Protein AF-A0A7M7TCQ8-F1 (afdb_monomer_lite)

Sequence (120 aa):
MGLLRFAIKSSIAGGAIYYTVQEGLWGTPEESAKLYNKLYNNISPLVRQNVPKEVVEEIHRIPNPSDFKRCVVYHWNNGVTTSIKFLSELPEHVSNGIDKIQKEIEKSNLSSGEATKSKE

InterPro domains:
  IPR026769 MICOS complex subunit Mic13 [PF15884] (20-96)
  IPR026769 MICOS complex subunit Mic13 [PTHR31816] (3-112)

Secondary structure (DSSP, 8-state):
-HHHHHHHHHHHHHHHHHHHHHTTTTS-HHHHHHHHHHHHHHHHHHHHHHS-HHHHHHHHS---HHHHHHHHHHHHHHHHHHHHHHHHHHHHHHHHHHHHHHHHHHHHHHHHHHHHHTT-

Organism: Nasonia vitripennis (NCBI:txid7425)

Radius of gyration: 26.28 Å; chains: 1; bounding box: 51×38×73 Å

Structure (mmCIF, N/CA/C/O backbone):
data_AF-A0A7M7TCQ8-F1
#
_entry.id   AF-A0A7M7TCQ8-F1
#
loop_
_atom_site.group_PDB
_atom_site.id
_atom_site.type_symbol
_atom_site.label_atom_id
_atom_site.label_alt_id
_atom_site.label_comp_id
_atom_site.label_asym_id
_atom_site.label_entity_id
_atom_site.label_seq_id
_atom_site.pdbx_PDB_ins_code
_atom_site.Cartn_x
_atom_site.Cartn_y
_atom_site.Cartn_z
_atom_site.occupancy
_atom_site.B_iso_or_equiv
_atom_site.auth_seq_id
_atom_site.auth_comp_id
_atom_site.auth_asym_id
_atom_site.auth_atom_id
_atom_site.pdbx_PDB_model_num
ATOM 1 N N . MET A 1 1 ? -4.145 -3.994 26.294 1.00 61.34 1 MET A N 1
ATOM 2 C CA . MET A 1 1 ? -4.166 -4.761 25.022 1.00 61.34 1 MET A CA 1
ATOM 3 C C . MET A 1 1 ? -3.913 -3.920 23.760 1.00 61.34 1 MET A C 1
ATOM 5 O O . MET A 1 1 ? -3.287 -4.441 22.847 1.00 61.34 1 MET A O 1
ATOM 9 N N . GLY A 1 2 ? -4.345 -2.650 23.672 1.00 77.19 2 GLY A N 1
ATOM 10 C CA . GLY A 1 2 ? -4.133 -1.810 22.473 1.00 77.19 2 GLY A CA 1
ATOM 11 C C . GLY A 1 2 ? -2.667 -1.459 22.170 1.00 77.19 2 GLY A C 1
ATOM 12 O O . GLY A 1 2 ? -2.221 -1.644 21.041 1.00 77.19 2 GLY A O 1
ATOM 13 N N . LEU A 1 3 ? -1.894 -1.051 23.186 1.00 84.88 3 LEU A N 1
ATOM 14 C CA . LEU A 1 3 ? -0.475 -0.688 23.028 1.00 84.88 3 LEU A CA 1
ATOM 15 C C . LEU A 1 3 ? 0.399 -1.853 22.532 1.00 84.88 3 LEU A C 1
ATOM 17 O O . LEU A 1 3 ? 1.251 -1.663 21.673 1.00 84.88 3 LEU A O 1
ATOM 21 N N . LEU A 1 4 ? 0.152 -3.068 23.031 1.00 87.88 4 LEU A N 1
ATOM 22 C CA . LEU A 1 4 ? 0.892 -4.264 22.617 1.00 87.88 4 LEU A CA 1
ATOM 23 C C . LEU A 1 4 ? 0.634 -4.603 21.142 1.00 87.88 4 LEU A C 1
ATOM 25 O O . LEU A 1 4 ? 1.562 -4.891 20.395 1.00 87.88 4 LEU A O 1
ATOM 29 N N . ARG A 1 5 ? -0.626 -4.511 20.696 1.00 85.38 5 ARG A N 1
ATOM 30 C CA . ARG A 1 5 ? -0.985 -4.713 19.283 1.00 85.38 5 ARG A CA 1
ATOM 31 C C . ARG A 1 5 ? -0.363 -3.648 18.383 1.00 85.38 5 ARG A C 1
ATOM 33 O O . ARG A 1 5 ? 0.066 -3.975 17.280 1.00 85.38 5 ARG A O 1
ATOM 40 N N . PHE A 1 6 ? -0.312 -2.403 18.852 1.00 89.25 6 PHE A N 1
ATOM 41 C CA . PHE A 1 6 ? 0.351 -1.315 18.142 1.00 89.25 6 PHE A CA 1
ATOM 42 C C . PHE A 1 6 ? 1.856 -1.571 18.010 1.00 89.25 6 PHE A C 1
ATOM 44 O O . PHE A 1 6 ? 2.360 -1.517 16.896 1.00 89.25 6 PHE A O 1
ATOM 51 N N . ALA A 1 7 ? 2.540 -1.943 19.095 1.00 90.50 7 ALA A N 1
ATOM 52 C CA . ALA A 1 7 ? 3.974 -2.239 19.089 1.00 90.50 7 ALA A CA 1
ATOM 53 C C . ALA A 1 7 ? 4.339 -3.411 18.163 1.00 90.50 7 ALA A C 1
ATOM 55 O O . ALA A 1 7 ? 5.307 -3.339 17.412 1.00 90.50 7 ALA A O 1
ATOM 56 N N . ILE A 1 8 ? 3.535 -4.479 18.164 1.00 91.19 8 ILE A N 1
ATOM 57 C CA . ILE A 1 8 ? 3.744 -5.621 17.264 1.00 91.19 8 ILE A CA 1
ATOM 58 C C . ILE A 1 8 ? 3.571 -5.184 15.803 1.00 91.19 8 ILE A C 1
ATOM 60 O O . ILE A 1 8 ? 4.422 -5.467 14.962 1.00 91.19 8 ILE A O 1
ATOM 64 N N . LYS A 1 9 ? 2.491 -4.457 15.488 1.00 91.69 9 LYS A N 1
ATOM 65 C CA . LYS A 1 9 ? 2.227 -3.980 14.121 1.00 91.69 9 LYS A CA 1
ATOM 66 C C . LYS A 1 9 ? 3.284 -2.986 13.639 1.00 91.69 9 LYS A C 1
ATOM 68 O O . LYS A 1 9 ? 3.709 -3.083 12.492 1.00 91.69 9 LYS A O 1
ATOM 73 N N . SER A 1 10 ? 3.713 -2.059 14.494 1.00 90.75 10 SER A N 1
ATOM 74 C CA . SER A 1 10 ? 4.728 -1.062 14.147 1.00 90.75 10 SER A CA 1
ATOM 75 C C . SER A 1 10 ? 6.104 -1.692 13.966 1.00 90.75 10 SER A C 1
ATOM 77 O O . SER A 1 10 ? 6.819 -1.298 13.053 1.00 90.75 10 SER A O 1
ATOM 79 N N . SER A 1 11 ? 6.453 -2.711 14.755 1.00 91.88 11 SER A N 1
ATO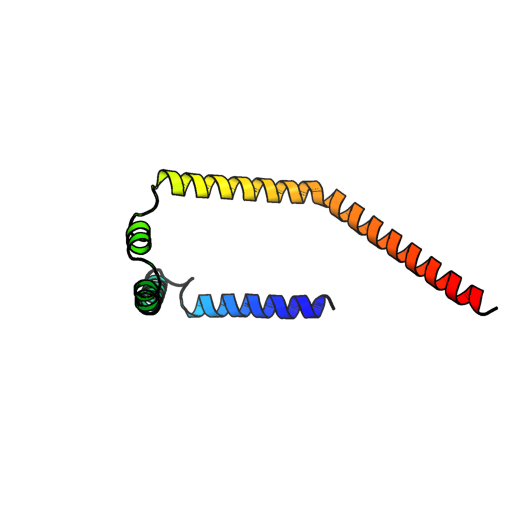M 80 C CA . SER A 1 11 ? 7.704 -3.455 14.589 1.00 91.88 11 SER A CA 1
ATOM 81 C C . SER A 1 11 ? 7.741 -4.221 13.265 1.00 91.88 11 SER A C 1
ATOM 83 O O . SER A 1 11 ? 8.738 -4.141 12.553 1.00 91.88 11 SER A O 1
ATOM 85 N N . ILE A 1 12 ? 6.643 -4.880 12.878 1.00 93.38 12 ILE A N 1
ATOM 86 C CA . ILE A 1 12 ? 6.543 -5.563 11.577 1.00 93.38 12 ILE A CA 1
ATOM 87 C C . ILE A 1 12 ? 6.658 -4.554 10.429 1.00 93.38 12 ILE A C 1
ATOM 89 O O . ILE A 1 12 ? 7.437 -4.761 9.502 1.00 93.38 12 ILE A O 1
ATOM 93 N N . ALA A 1 13 ? 5.912 -3.448 10.499 1.00 90.94 13 ALA A N 1
ATOM 94 C CA . ALA A 1 13 ? 5.954 -2.409 9.473 1.00 90.94 13 ALA A CA 1
ATOM 95 C C . ALA A 1 13 ? 7.347 -1.768 9.370 1.00 90.94 13 ALA A C 1
ATOM 97 O O . ALA A 1 13 ? 7.885 -1.636 8.275 1.00 90.94 13 ALA A O 1
ATOM 98 N N . GLY A 1 14 ? 7.961 -1.430 10.505 1.00 91.06 14 GLY A N 1
ATOM 99 C CA . GLY A 1 14 ? 9.310 -0.875 10.564 1.00 91.06 14 GLY A CA 1
ATOM 100 C C . GLY A 1 14 ? 10.365 -1.847 10.040 1.00 91.06 14 GLY A C 1
ATOM 101 O O . GLY A 1 14 ? 11.235 -1.438 9.280 1.00 91.06 14 GLY A O 1
ATOM 102 N N . GLY A 1 15 ? 10.252 -3.136 10.373 1.00 89.88 15 GLY A N 1
ATOM 103 C CA . GLY A 1 15 ? 11.135 -4.184 9.860 1.00 89.88 15 GLY A CA 1
ATOM 104 C C . GLY A 1 15 ? 11.023 -4.354 8.346 1.00 89.88 15 GLY A C 1
ATOM 105 O O . GLY A 1 15 ? 12.043 -4.422 7.663 1.00 89.88 15 GLY A O 1
ATOM 106 N N . ALA A 1 16 ? 9.801 -4.341 7.807 1.00 89.19 16 ALA A N 1
ATOM 107 C CA . ALA A 1 16 ? 9.576 -4.383 6.365 1.00 89.19 16 ALA A CA 1
ATOM 108 C C . ALA A 1 16 ? 10.200 -3.167 5.666 1.00 89.19 16 ALA A C 1
ATOM 110 O O . ALA A 1 16 ? 10.941 -3.330 4.700 1.00 89.19 16 ALA A O 1
ATOM 111 N N . ILE A 1 17 ? 9.968 -1.959 6.188 1.00 89.81 17 ILE A N 1
ATOM 112 C CA . ILE A 1 17 ? 10.546 -0.730 5.631 1.00 89.81 17 ILE A CA 1
ATOM 113 C C . ILE A 1 17 ? 12.076 -0.796 5.675 1.00 89.81 17 ILE A C 1
ATOM 115 O O . ILE A 1 17 ? 12.709 -0.607 4.639 1.00 89.81 17 ILE A O 1
ATOM 119 N N . TYR A 1 18 ? 12.664 -1.133 6.825 1.00 89.75 18 TYR A N 1
ATOM 120 C CA . TYR A 1 18 ? 14.114 -1.248 6.993 1.00 89.75 18 TYR A CA 1
ATOM 121 C C . TYR A 1 18 ? 14.731 -2.220 5.981 1.00 89.75 18 TYR A C 1
ATOM 123 O O . TYR A 1 18 ? 15.698 -1.875 5.303 1.00 89.75 18 TYR A O 1
ATOM 131 N N . TYR A 1 19 ? 14.118 -3.394 5.815 1.00 88.62 19 TYR A N 1
ATOM 132 C CA . TYR A 1 19 ? 14.554 -4.381 4.834 1.00 88.62 19 TYR A CA 1
ATOM 133 C C . TYR A 1 19 ? 14.462 -3.846 3.397 1.00 88.62 19 TYR A C 1
ATOM 135 O O . TYR A 1 19 ? 15.419 -3.956 2.636 1.00 88.62 19 TYR A O 1
ATOM 143 N N . THR A 1 20 ? 13.352 -3.194 3.027 1.00 86.25 20 THR A N 1
ATOM 144 C CA . THR A 1 20 ? 13.202 -2.628 1.674 1.00 86.25 20 THR A CA 1
ATOM 145 C C . THR A 1 20 ? 14.179 -1.489 1.378 1.00 86.25 20 THR A C 1
ATOM 147 O O . THR A 1 20 ? 14.618 -1.342 0.239 1.00 86.25 20 THR A O 1
ATOM 150 N N . VAL A 1 21 ? 14.553 -0.697 2.386 1.00 86.50 21 VAL A N 1
ATOM 151 C CA . VAL A 1 21 ? 15.586 0.339 2.251 1.00 86.50 21 VAL A CA 1
ATOM 152 C C . VAL A 1 21 ? 16.954 -0.307 2.039 1.00 86.50 21 VAL A C 1
ATOM 154 O O . VAL A 1 21 ? 17.675 0.097 1.133 1.00 86.50 21 VAL A O 1
ATOM 157 N N . GLN A 1 22 ? 17.289 -1.340 2.816 1.00 86.50 22 GLN A N 1
ATOM 158 C CA . GLN A 1 22 ? 18.569 -2.044 2.707 1.00 86.50 22 GLN A CA 1
ATOM 159 C C . GLN A 1 22 ? 18.743 -2.772 1.365 1.00 86.50 22 GLN A C 1
ATOM 161 O O . GLN A 1 22 ? 19.834 -2.769 0.801 1.00 86.50 22 GLN A O 1
ATOM 166 N N . GLU A 1 23 ? 17.678 -3.375 0.838 1.00 82.12 23 GLU A N 1
ATOM 167 C CA . GLU A 1 23 ? 17.683 -4.029 -0.478 1.00 82.12 23 GLU A CA 1
ATOM 168 C C . GLU A 1 23 ? 17.738 -3.031 -1.650 1.00 82.12 23 GLU A C 1
ATOM 170 O O . GLU A 1 23 ? 17.851 -3.438 -2.805 1.00 82.12 23 GLU A O 1
ATOM 175 N N . GLY A 1 24 ? 17.685 -1.723 -1.376 1.00 81.69 24 GLY A N 1
ATOM 176 C CA . GLY A 1 24 ? 17.810 -0.683 -2.394 1.00 81.69 24 GLY A CA 1
ATOM 177 C C . GLY A 1 24 ? 16.526 -0.424 -3.182 1.00 81.69 24 GLY A C 1
ATOM 178 O O . GLY A 1 24 ? 16.591 0.175 -4.254 1.00 81.69 24 GLY A O 1
ATOM 179 N N . LEU A 1 25 ? 15.352 -0.825 -2.665 1.00 84.06 25 LEU A N 1
ATOM 180 C CA . LEU A 1 25 ? 14.050 -0.530 -3.291 1.00 84.06 25 LEU A CA 1
ATOM 181 C C . LEU A 1 25 ? 13.776 0.980 -3.368 1.00 84.06 25 LEU A C 1
ATOM 183 O O . LEU A 1 25 ? 13.135 1.452 -4.300 1.00 84.06 25 LEU A O 1
ATOM 187 N N . TRP A 1 26 ? 14.258 1.720 -2.370 1.00 87.19 26 TRP A N 1
ATOM 188 C CA . TRP A 1 26 ? 14.145 3.179 -2.268 1.00 87.19 26 TRP A CA 1
ATOM 189 C C . TRP A 1 26 ? 15.472 3.893 -2.571 1.00 87.19 26 TRP A C 1
ATOM 191 O O . TRP A 1 26 ? 15.604 5.083 -2.293 1.00 87.19 26 TRP A O 1
ATOM 201 N N . GLY A 1 27 ? 16.466 3.142 -3.053 1.00 80.69 27 GLY A N 1
ATOM 202 C CA . GLY A 1 27 ? 17.813 3.624 -3.343 1.00 80.69 27 GLY A CA 1
ATOM 203 C C . GLY A 1 27 ? 17.918 4.258 -4.726 1.00 80.69 27 GLY A C 1
ATOM 204 O O . GLY A 1 27 ? 16.952 4.805 -5.264 1.00 80.69 27 GLY A O 1
ATOM 205 N N . THR A 1 28 ? 19.102 4.185 -5.327 1.00 86.19 28 THR A N 1
ATOM 206 C CA . THR A 1 28 ? 19.284 4.675 -6.699 1.00 86.19 28 THR A CA 1
ATOM 207 C C . THR A 1 28 ? 18.593 3.757 -7.719 1.00 86.19 28 THR A C 1
ATOM 209 O O . THR A 1 28 ? 18.369 2.570 -7.447 1.00 86.19 28 THR A O 1
ATOM 212 N N . PRO A 1 29 ? 18.263 4.259 -8.926 1.00 81.94 29 PRO A N 1
ATOM 213 C CA . PRO A 1 29 ? 17.706 3.429 -9.993 1.00 81.94 29 PRO A CA 1
ATOM 214 C C . PRO A 1 29 ? 18.557 2.186 -10.295 1.00 81.94 29 PRO A C 1
ATOM 216 O O . PRO A 1 29 ? 18.008 1.121 -10.575 1.00 81.94 29 PRO A O 1
ATOM 219 N N . GLU A 1 30 ? 19.884 2.289 -10.189 1.00 84.06 30 GLU A N 1
ATOM 220 C CA . GLU A 1 30 ? 20.819 1.178 -10.385 1.00 84.06 30 GLU A CA 1
ATOM 221 C C . GLU A 1 30 ? 20.690 0.105 -9.293 1.00 84.06 30 GLU A C 1
ATOM 223 O O . GLU A 1 30 ? 20.700 -1.093 -9.592 1.00 84.06 30 GLU A O 1
ATOM 228 N N . GLU A 1 31 ? 20.544 0.512 -8.030 1.00 83.00 31 GLU A N 1
ATOM 229 C CA . GLU A 1 31 ? 20.351 -0.393 -6.890 1.00 83.00 31 GLU A CA 1
ATOM 230 C C . GLU A 1 31 ? 19.011 -1.123 -6.986 1.00 83.00 31 GLU A C 1
ATOM 232 O O . GLU A 1 31 ? 18.962 -2.354 -6.896 1.00 83.00 31 GLU A O 1
ATOM 237 N N . SER A 1 32 ? 17.941 -0.386 -7.286 1.00 83.19 32 SER A N 1
ATOM 238 C CA . SER A 1 32 ? 16.616 -0.951 -7.536 1.00 83.19 32 SER A CA 1
ATOM 239 C C . SER A 1 32 ? 16.627 -1.919 -8.722 1.00 83.19 32 SER A C 1
ATOM 241 O O . SER A 1 32 ? 16.117 -3.034 -8.617 1.00 83.19 32 SER A O 1
ATOM 243 N N . ALA A 1 33 ? 17.259 -1.564 -9.845 1.00 81.50 33 ALA A N 1
ATOM 244 C CA . ALA A 1 33 ? 17.365 -2.451 -11.005 1.00 81.50 33 ALA A CA 1
ATOM 245 C C . ALA A 1 33 ? 18.134 -3.742 -10.677 1.00 81.50 33 ALA A C 1
ATOM 247 O O . ALA A 1 33 ? 17.781 -4.824 -11.157 1.00 81.50 33 ALA A O 1
ATOM 248 N N . LYS A 1 34 ? 19.167 -3.667 -9.831 1.00 85.75 34 LYS A N 1
ATOM 249 C CA . LYS A 1 34 ? 19.910 -4.841 -9.354 1.00 85.75 34 LYS A CA 1
ATOM 250 C C . LYS A 1 34 ? 19.048 -5.739 -8.463 1.00 85.75 34 LYS A C 1
ATOM 252 O O . LYS A 1 34 ? 19.112 -6.961 -8.613 1.00 85.75 34 LYS A O 1
ATOM 257 N N . LEU A 1 35 ? 18.229 -5.158 -7.585 1.00 85.44 35 LEU A N 1
ATOM 258 C CA . LEU A 1 35 ? 17.247 -5.883 -6.774 1.00 85.44 35 LEU A CA 1
ATOM 259 C C . LEU A 1 35 ? 16.224 -6.611 -7.657 1.00 85.44 35 LEU A C 1
ATOM 261 O O . LEU A 1 35 ? 16.048 -7.823 -7.517 1.00 85.44 35 LEU A O 1
ATOM 265 N N . TYR A 1 36 ? 15.614 -5.910 -8.617 1.00 79.25 36 TYR A N 1
ATOM 266 C CA . TYR A 1 36 ? 14.652 -6.502 -9.552 1.00 79.25 36 TYR A CA 1
ATOM 267 C C . TYR A 1 36 ? 15.268 -7.633 -10.379 1.00 79.25 36 TYR A C 1
ATOM 269 O O . TYR A 1 36 ? 14.638 -8.675 -10.539 1.00 79.25 36 TYR A O 1
ATOM 277 N N . ASN A 1 37 ? 16.511 -7.484 -10.846 1.00 82.81 37 ASN A N 1
ATOM 278 C CA . ASN A 1 37 ? 17.214 -8.546 -11.571 1.00 82.81 37 ASN A CA 1
ATOM 279 C C . ASN A 1 37 ? 17.457 -9.790 -10.706 1.00 82.81 37 ASN A C 1
ATOM 281 O O . ASN A 1 37 ? 17.227 -10.911 -11.159 1.00 82.81 37 ASN A O 1
ATOM 285 N N . LYS A 1 38 ? 17.890 -9.622 -9.450 1.00 84.94 38 LYS A N 1
ATOM 286 C CA . LYS A 1 38 ? 18.046 -10.745 -8.510 1.00 84.94 38 LYS A CA 1
ATOM 287 C C . LYS A 1 38 ? 16.715 -11.452 -8.266 1.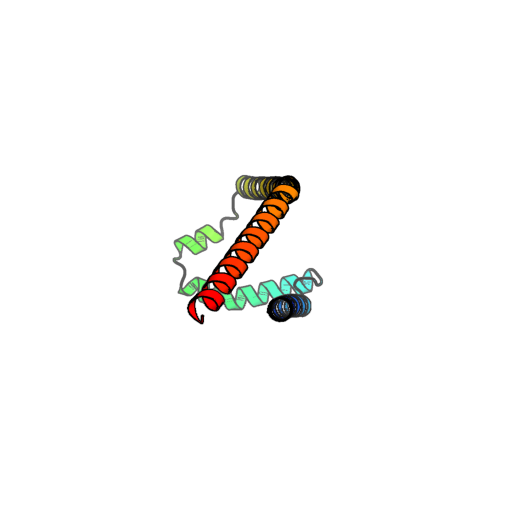00 84.94 38 LYS A C 1
ATOM 289 O O . LYS A 1 38 ? 16.652 -12.677 -8.319 1.00 84.94 38 LYS A O 1
ATOM 294 N N . LEU A 1 39 ? 15.659 -10.679 -8.024 1.00 83.00 39 LEU A N 1
ATOM 295 C CA . LEU A 1 39 ? 14.323 -11.206 -7.780 1.00 83.00 39 LEU A CA 1
ATOM 296 C C . LEU A 1 39 ? 13.798 -11.968 -9.002 1.00 83.00 39 LEU A C 1
ATOM 298 O O . LEU A 1 39 ? 13.346 -13.102 -8.869 1.00 83.00 39 LEU A O 1
ATOM 302 N N . TYR A 1 40 ? 13.936 -11.388 -10.195 1.00 77.19 40 TYR A N 1
ATOM 303 C CA . TYR A 1 40 ? 13.564 -12.026 -11.453 1.00 77.19 40 TYR A CA 1
ATOM 304 C C . TYR A 1 40 ? 14.322 -13.336 -11.662 1.00 77.19 40 TYR A C 1
ATOM 306 O O . TYR A 1 40 ? 13.700 -14.352 -11.944 1.00 77.19 40 TYR A O 1
ATOM 314 N N . ASN A 1 41 ? 15.638 -13.364 -11.454 1.00 81.94 41 ASN A N 1
ATOM 315 C CA . ASN A 1 41 ? 16.435 -14.579 -11.639 1.00 81.94 41 ASN A CA 1
ATOM 316 C C . ASN A 1 41 ? 16.063 -15.696 -10.654 1.00 81.94 41 ASN A C 1
ATOM 318 O O . ASN A 1 41 ? 16.097 -16.866 -11.028 1.00 81.94 41 ASN A O 1
ATOM 322 N N . ASN A 1 42 ? 15.662 -15.348 -9.430 1.00 81.50 42 ASN A N 1
ATOM 323 C CA . ASN A 1 42 ? 15.231 -16.317 -8.421 1.00 81.50 42 ASN A CA 1
ATOM 324 C C . ASN A 1 42 ? 13.795 -16.821 -8.652 1.00 81.50 42 ASN A C 1
ATOM 326 O O . ASN A 1 42 ? 13.502 -17.987 -8.396 1.00 81.50 42 ASN A O 1
ATOM 330 N N . ILE A 1 43 ? 12.897 -15.964 -9.148 1.00 77.88 43 ILE A N 1
ATOM 331 C CA . ILE A 1 43 ? 11.476 -16.291 -9.360 1.00 77.88 43 ILE A CA 1
ATOM 332 C C . ILE A 1 43 ? 11.218 -16.901 -10.747 1.00 77.88 43 ILE A C 1
ATOM 334 O O . ILE A 1 43 ? 10.349 -17.759 -10.893 1.00 77.88 43 ILE A O 1
ATOM 338 N N . SER A 1 44 ? 11.986 -16.510 -11.765 1.00 71.62 44 SER A N 1
ATOM 339 C CA . SER A 1 44 ? 11.888 -17.003 -13.146 1.00 71.62 44 SER A CA 1
ATOM 340 C C . SER A 1 44 ? 11.852 -18.535 -13.262 1.00 71.62 44 SER A C 1
ATOM 342 O O . SER A 1 44 ? 10.952 -19.040 -13.940 1.00 71.62 44 SER A O 1
ATOM 344 N N . PRO A 1 45 ? 12.724 -19.318 -12.591 1.00 74.25 45 PRO A N 1
ATOM 345 C CA . PRO A 1 45 ? 12.638 -20.777 -12.654 1.00 74.25 45 PRO A CA 1
ATOM 346 C C . PRO A 1 45 ? 11.353 -21.331 -12.018 1.00 74.25 45 PRO A C 1
ATOM 348 O O . PRO A 1 45 ? 10.787 -22.283 -12.548 1.00 74.25 45 PRO A O 1
ATOM 351 N N . LEU A 1 46 ? 10.846 -20.718 -10.942 1.00 68.94 46 LEU A N 1
ATOM 352 C CA . LEU A 1 46 ? 9.620 -21.154 -10.260 1.00 68.94 46 LEU A CA 1
ATOM 353 C C . LEU A 1 46 ? 8.366 -20.878 -11.093 1.00 68.94 46 LEU A C 1
ATOM 355 O O . LEU A 1 46 ? 7.479 -21.729 -11.180 1.00 68.94 46 LEU A O 1
ATOM 359 N N . VAL A 1 47 ? 8.311 -19.711 -11.736 1.00 67.25 47 VAL A N 1
ATOM 360 C CA . VAL A 1 47 ? 7.215 -19.331 -12.637 1.00 67.25 47 VAL A CA 1
ATOM 361 C C . VAL A 1 47 ? 7.211 -20.230 -13.869 1.00 67.25 47 VAL A C 1
ATOM 363 O O . VAL A 1 47 ? 6.170 -20.762 -14.227 1.00 67.25 47 VAL A O 1
ATOM 366 N N . ARG A 1 48 ? 8.375 -20.496 -14.473 1.00 65.62 48 ARG A N 1
ATOM 367 C CA . ARG A 1 48 ? 8.478 -21.378 -15.649 1.00 65.62 48 ARG A CA 1
ATOM 368 C C . ARG A 1 48 ? 8.086 -22.832 -15.374 1.00 65.62 48 ARG A C 1
ATOM 370 O O . ARG A 1 48 ? 7.709 -23.525 -16.312 1.00 65.62 48 ARG A O 1
ATOM 377 N N . GLN A 1 49 ? 8.212 -23.299 -14.132 1.00 66.94 49 GLN A N 1
ATOM 378 C CA . GLN A 1 49 ? 7.883 -24.678 -13.756 1.00 66.94 49 GLN A CA 1
ATOM 379 C C . GLN A 1 49 ? 6.415 -24.872 -13.361 1.00 66.94 49 GLN A C 1
ATOM 381 O O . GLN A 1 49 ? 5.882 -25.954 -13.580 1.00 66.94 49 GLN A O 1
ATOM 386 N N . ASN A 1 50 ? 5.769 -23.853 -12.784 1.00 65.38 50 ASN A N 1
ATOM 387 C CA . ASN A 1 50 ? 4.432 -23.990 -12.188 1.00 65.38 50 ASN A CA 1
ATOM 388 C C . ASN A 1 50 ? 3.332 -23.218 -12.924 1.00 65.38 50 ASN A C 1
ATOM 390 O O . ASN A 1 50 ? 2.154 -23.438 -12.651 1.00 65.38 50 ASN A O 1
ATOM 394 N N . VAL A 1 51 ? 3.689 -22.302 -13.825 1.00 64.25 51 VAL A N 1
ATOM 395 C CA . VAL A 1 51 ? 2.720 -21.496 -14.571 1.00 64.25 51 VAL A CA 1
ATOM 396 C C . VAL A 1 51 ? 2.583 -22.061 -15.990 1.00 64.25 51 VAL A C 1
ATOM 398 O O . VAL A 1 51 ? 3.599 -22.225 -16.672 1.00 64.25 51 VAL A O 1
ATOM 401 N N . PRO A 1 52 ? 1.353 -22.367 -16.450 1.00 64.69 52 PRO A N 1
ATOM 402 C CA . PRO A 1 52 ? 1.103 -22.806 -17.819 1.00 64.69 52 PRO A CA 1
ATOM 403 C C . PRO A 1 52 ? 1.687 -21.810 -18.823 1.00 64.69 52 PRO A C 1
ATOM 405 O O . PRO A 1 52 ? 1.645 -20.595 -18.601 1.00 64.69 52 PRO A O 1
ATOM 408 N N . LYS A 1 53 ? 2.248 -22.313 -19.928 1.00 63.25 53 LYS A N 1
ATOM 409 C CA . LYS A 1 53 ? 2.929 -21.474 -20.929 1.00 63.25 53 LYS A CA 1
ATOM 410 C C . LYS A 1 53 ? 2.014 -20.383 -21.489 1.00 63.25 53 LYS A C 1
ATOM 412 O O . LYS A 1 53 ? 2.514 -19.299 -21.778 1.00 63.25 53 LYS A O 1
ATOM 417 N N . GLU A 1 54 ? 0.703 -20.629 -21.545 1.00 60.56 54 GLU A N 1
ATOM 418 C CA . GLU A 1 54 ? -0.286 -19.650 -22.003 1.00 60.56 54 GLU A CA 1
ATOM 419 C C . GLU A 1 54 ? -0.297 -18.384 -21.125 1.00 60.56 54 GLU A C 1
ATOM 421 O O . GLU A 1 54 ? -0.357 -17.268 -21.633 1.00 60.56 54 GLU A O 1
ATOM 426 N N . VAL A 1 55 ? -0.145 -18.531 -19.805 1.00 59.12 55 VAL A N 1
ATOM 427 C CA . VAL A 1 55 ? -0.162 -17.404 -18.856 1.00 59.12 55 VAL A CA 1
ATOM 428 C C . VAL A 1 55 ? 1.166 -16.636 -18.876 1.00 59.12 55 VAL A C 1
ATOM 430 O O . VAL A 1 55 ? 1.187 -15.416 -18.731 1.00 59.12 55 VAL A O 1
ATOM 433 N N . VAL A 1 56 ? 2.295 -17.319 -19.092 1.00 60.03 56 VAL A N 1
ATOM 434 C CA . VAL A 1 56 ? 3.613 -16.663 -19.206 1.00 60.03 56 VAL A CA 1
ATOM 435 C C . VAL A 1 56 ? 3.730 -15.852 -20.504 1.00 60.03 56 VAL A C 1
ATOM 437 O O . VAL A 1 56 ? 4.366 -14.792 -20.507 1.00 60.03 56 VAL A O 1
ATOM 440 N N . GLU A 1 57 ? 3.111 -16.316 -21.592 1.00 58.09 57 GLU A N 1
ATOM 441 C CA . GLU A 1 57 ? 2.989 -15.554 -22.842 1.00 58.09 57 GLU A CA 1
ATOM 442 C C . GLU A 1 57 ? 2.062 -14.342 -22.691 1.00 58.09 57 GLU A C 1
ATOM 444 O O . GLU A 1 57 ? 2.400 -13.256 -23.168 1.00 58.09 57 GLU A O 1
ATOM 449 N N . GLU A 1 58 ? 0.946 -14.474 -21.969 1.00 55.47 58 GLU A N 1
ATOM 450 C CA . GLU A 1 58 ? 0.061 -13.340 -21.674 1.00 55.47 58 GLU A CA 1
ATOM 451 C C . GLU A 1 58 ? 0.722 -12.284 -20.778 1.00 55.47 58 GLU A C 1
ATOM 453 O O . GLU A 1 58 ? 0.535 -11.095 -21.017 1.00 55.47 58 GLU A O 1
ATOM 458 N N . ILE A 1 59 ? 1.564 -12.674 -19.813 1.00 55.75 59 ILE A N 1
ATOM 459 C CA . ILE A 1 59 ? 2.317 -11.727 -18.965 1.00 55.75 59 ILE A CA 1
ATOM 460 C C . ILE A 1 59 ? 3.331 -10.901 -19.779 1.00 55.75 59 ILE A C 1
ATOM 462 O O . ILE A 1 59 ? 3.590 -9.745 -19.441 1.00 55.75 59 ILE A O 1
ATOM 466 N N . HIS A 1 60 ? 3.899 -11.451 -20.861 1.00 55.03 60 HIS A N 1
ATOM 467 C CA . HIS A 1 60 ? 4.786 -10.691 -21.756 1.00 55.03 60 HIS A CA 1
ATOM 468 C C . HIS A 1 60 ? 4.035 -9.687 -22.635 1.00 55.03 60 HIS A C 1
ATOM 470 O O . HIS A 1 60 ? 4.647 -8.739 -23.139 1.00 55.03 60 HIS A O 1
ATOM 476 N N . ARG A 1 61 ? 2.718 -9.842 -22.814 1.00 57.25 61 ARG A N 1
ATOM 477 C CA . ARG A 1 61 ? 1.895 -8.774 -23.375 1.00 57.25 61 ARG A CA 1
ATOM 478 C C . ARG A 1 61 ? 1.740 -7.702 -22.309 1.00 57.25 61 ARG A C 1
ATOM 480 O O . ARG A 1 61 ? 0.900 -7.800 -21.421 1.00 57.25 61 ARG A O 1
ATOM 487 N N . ILE A 1 62 ? 2.567 -6.662 -22.430 1.00 58.78 62 ILE A N 1
ATOM 488 C CA . ILE A 1 62 ? 2.413 -5.418 -21.676 1.00 58.78 62 ILE A CA 1
ATOM 489 C C . ILE A 1 62 ? 0.921 -5.057 -21.716 1.00 58.78 62 ILE A C 1
ATOM 491 O O . ILE A 1 62 ? 0.363 -4.979 -22.820 1.00 58.78 62 ILE A O 1
ATOM 495 N N . PRO A 1 63 ? 0.258 -4.900 -20.554 1.00 65.69 63 PRO A N 1
ATOM 496 C CA . PRO A 1 63 ? -1.156 -4.571 -20.526 1.00 65.69 63 PRO A CA 1
ATOM 497 C C . PRO A 1 63 ? -1.372 -3.335 -21.388 1.00 65.69 63 PRO A C 1
ATOM 499 O O . PRO A 1 63 ? -0.550 -2.414 -21.367 1.00 65.69 63 PRO A O 1
ATOM 502 N N . ASN A 1 64 ? -2.451 -3.331 -22.175 1.00 77.19 64 ASN A N 1
ATOM 503 C CA . ASN A 1 64 ? -2.742 -2.223 -23.074 1.00 77.19 64 ASN A CA 1
ATOM 504 C C . ASN A 1 64 ? -2.611 -0.903 -22.282 1.00 77.19 64 ASN A C 1
ATOM 506 O O . ASN A 1 64 ? -3.280 -0.755 -21.252 1.00 77.19 64 ASN A O 1
ATOM 510 N N . PRO A 1 65 ? -1.758 0.048 -22.712 1.00 76.38 65 PRO A N 1
ATOM 511 C CA . PRO A 1 65 ? -1.518 1.285 -21.973 1.00 76.38 65 PRO A CA 1
ATOM 512 C C . PRO A 1 65 ? -2.806 2.039 -21.622 1.00 76.38 65 PRO A C 1
ATOM 514 O O . PRO A 1 65 ? -2.885 2.687 -20.578 1.00 76.38 65 PRO A O 1
ATOM 517 N N . SER A 1 66 ? -3.839 1.925 -22.461 1.00 78.31 66 SER A N 1
ATOM 518 C CA . SER A 1 66 ? -5.164 2.493 -22.215 1.00 78.31 66 SER A CA 1
ATOM 519 C C . SER A 1 66 ? -5.887 1.827 -21.041 1.00 78.31 66 SER A C 1
ATOM 521 O O . SER A 1 66 ? -6.490 2.526 -20.226 1.00 78.31 66 SER A O 1
ATOM 523 N N . ASP A 1 67 ? -5.795 0.503 -20.917 1.00 81.06 67 ASP A N 1
ATOM 524 C CA . ASP A 1 67 ? -6.398 -0.261 -19.821 1.00 81.06 67 ASP A CA 1
ATOM 525 C C . ASP A 1 67 ? -5.667 -0.021 -18.506 1.00 81.06 67 ASP A C 1
ATOM 527 O O . ASP A 1 67 ? -6.305 0.229 -17.482 1.00 81.06 67 ASP A O 1
ATOM 531 N N . PHE A 1 68 ? -4.334 0.005 -18.545 1.00 83.12 68 PHE A N 1
ATOM 532 C CA . PHE A 1 68 ? -3.521 0.343 -17.382 1.00 83.12 68 PHE A CA 1
ATOM 533 C C . PHE A 1 68 ? -3.826 1.761 -16.88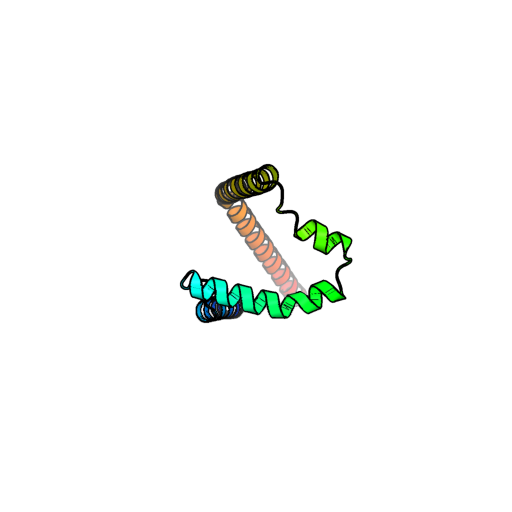4 1.00 83.12 68 PHE A C 1
ATOM 535 O O . PHE A 1 68 ? -4.147 1.952 -15.710 1.00 83.12 68 PHE A O 1
ATOM 542 N N . LYS A 1 69 ? -3.824 2.753 -17.786 1.00 83.94 69 LYS A N 1
ATOM 543 C CA . LYS A 1 69 ? -4.188 4.140 -17.460 1.00 83.94 69 LYS A CA 1
ATOM 544 C C . LYS A 1 69 ? -5.587 4.221 -16.855 1.00 83.94 69 LYS A C 1
ATOM 546 O O . LYS A 1 69 ? -5.777 4.907 -15.854 1.00 83.94 69 LYS A O 1
ATOM 551 N N . ARG A 1 70 ? -6.562 3.518 -17.438 1.00 87.12 70 ARG A N 1
ATOM 552 C CA . ARG A 1 70 ? -7.937 3.470 -16.929 1.00 87.12 70 ARG A CA 1
ATOM 553 C C . ARG A 1 70 ? -7.991 2.898 -15.513 1.00 87.12 70 ARG A C 1
ATOM 555 O O . ARG A 1 70 ? -8.641 3.502 -14.668 1.00 87.12 70 ARG A O 1
ATOM 562 N N . CYS A 1 71 ? -7.280 1.804 -15.243 1.00 86.06 71 CYS A N 1
ATOM 563 C CA . CYS A 1 71 ? -7.180 1.215 -13.906 1.00 86.06 71 CYS A CA 1
ATOM 564 C C . CYS A 1 71 ? -6.597 2.200 -12.890 1.00 86.06 71 CYS A C 1
ATOM 566 O O . CYS A 1 71 ? -7.185 2.416 -11.833 1.00 86.06 71 CYS A O 1
ATOM 568 N N . VAL A 1 72 ? -5.473 2.838 -13.225 1.00 90.06 72 VAL A N 1
ATOM 569 C CA . VAL A 1 72 ? -4.809 3.798 -12.333 1.00 90.06 72 VAL A CA 1
ATOM 570 C C . VAL A 1 72 ? -5.731 4.973 -12.011 1.00 90.06 72 VAL A C 1
ATOM 572 O O . VAL A 1 72 ? -5.931 5.288 -10.840 1.00 90.06 72 VAL A O 1
ATOM 575 N N . VAL A 1 73 ? -6.346 5.584 -13.028 1.00 92.31 73 VAL A N 1
ATOM 576 C CA . VAL A 1 73 ? -7.277 6.708 -12.837 1.00 92.31 73 VAL A CA 1
ATOM 577 C C . VAL A 1 73 ? -8.493 6.284 -12.011 1.00 92.31 73 VAL A C 1
ATOM 579 O O . VAL A 1 73 ? -8.893 7.000 -11.095 1.00 92.31 73 VAL A O 1
ATOM 582 N N . TYR A 1 74 ? -9.062 5.113 -12.298 1.00 93.94 74 TYR A N 1
ATOM 583 C CA . TYR A 1 74 ? -10.220 4.583 -11.581 1.00 93.94 74 TYR A CA 1
ATOM 584 C C . TYR A 1 74 ? -9.926 4.363 -10.092 1.00 93.94 74 TYR A C 1
ATOM 586 O O . TYR A 1 74 ? -10.656 4.860 -9.234 1.00 93.94 74 TYR A O 1
ATOM 594 N N . HIS A 1 75 ? -8.837 3.660 -9.773 1.00 93.50 75 HIS A N 1
ATOM 595 C CA . HIS A 1 75 ? -8.476 3.362 -8.389 1.00 93.50 75 HIS A CA 1
ATOM 596 C C . HIS A 1 75 ? -8.045 4.604 -7.615 1.00 93.50 75 HIS A C 1
ATOM 598 O O . HIS A 1 75 ? -8.404 4.734 -6.445 1.00 93.50 75 HIS A O 1
ATOM 604 N N . TRP A 1 76 ? -7.340 5.537 -8.258 1.00 92.12 76 TRP A N 1
ATOM 605 C CA . TRP A 1 76 ? -6.985 6.810 -7.640 1.00 92.12 76 TRP A CA 1
ATOM 606 C C . TRP A 1 76 ? -8.229 7.604 -7.241 1.00 92.12 76 TRP A C 1
ATOM 608 O O . TRP A 1 76 ? -8.382 7.972 -6.076 1.00 92.12 76 TRP A O 1
ATOM 618 N N . ASN A 1 77 ? -9.159 7.800 -8.180 1.00 94.69 77 ASN A N 1
ATOM 619 C CA . ASN A 1 77 ? -10.385 8.555 -7.926 1.00 94.69 77 ASN A CA 1
ATOM 620 C C . ASN A 1 77 ? -11.236 7.894 -6.838 1.00 94.69 77 ASN A C 1
ATOM 622 O O . ASN A 1 77 ? -11.668 8.572 -5.909 1.00 94.69 77 ASN A O 1
ATOM 626 N N . ASN A 1 78 ? -11.401 6.570 -6.885 1.00 95.06 78 ASN A N 1
ATOM 627 C CA . ASN A 1 78 ? -12.109 5.841 -5.833 1.00 95.06 78 ASN A CA 1
ATOM 628 C C . ASN A 1 78 ? -11.423 5.959 -4.470 1.00 95.06 78 ASN A C 1
ATOM 630 O O . ASN A 1 78 ? -12.108 6.088 -3.455 1.00 95.06 78 ASN A O 1
ATOM 634 N N . GLY A 1 79 ? -10.090 5.932 -4.430 1.00 91.94 79 GLY A N 1
ATOM 635 C CA . GLY A 1 79 ? -9.324 6.127 -3.202 1.00 91.94 79 GLY A CA 1
ATOM 636 C C . GLY A 1 79 ? -9.560 7.510 -2.596 1.00 91.94 79 GLY A C 1
ATOM 637 O O . GLY A 1 79 ? -9.864 7.616 -1.405 1.00 91.94 79 GLY A O 1
ATOM 638 N N . VAL A 1 80 ? -9.500 8.560 -3.420 1.00 95.31 80 VAL A N 1
ATOM 639 C CA . VAL A 1 80 ? -9.782 9.942 -3.001 1.00 95.31 80 VAL A CA 1
ATOM 640 C C . VAL A 1 80 ? -11.220 10.072 -2.497 1.00 95.31 80 VAL A C 1
ATOM 642 O O . VAL A 1 80 ? -11.434 10.547 -1.382 1.00 95.31 80 VAL A O 1
ATOM 645 N N . THR A 1 81 ? -12.206 9.592 -3.260 1.00 94.88 81 THR A N 1
ATOM 646 C CA . THR A 1 81 ? -13.622 9.648 -2.870 1.00 94.88 81 THR A CA 1
ATOM 647 C C . THR A 1 81 ? -13.882 8.893 -1.572 1.00 94.88 81 THR A C 1
ATOM 649 O O . THR A 1 81 ? -14.551 9.424 -0.693 1.00 94.88 81 THR A O 1
ATOM 652 N N . THR A 1 82 ? -13.331 7.689 -1.411 1.00 93.56 82 THR A N 1
ATOM 653 C CA . THR A 1 82 ? -13.520 6.880 -0.194 1.00 93.56 82 THR A CA 1
ATOM 654 C C . THR A 1 82 ? -12.901 7.558 1.022 1.00 93.56 82 THR A C 1
ATOM 656 O O . THR A 1 82 ? -13.512 7.582 2.086 1.00 93.56 82 THR A O 1
ATOM 659 N N . SER A 1 83 ? -11.719 8.155 0.866 1.00 93.19 83 SER A N 1
ATOM 660 C CA . SER A 1 83 ? -11.033 8.850 1.959 1.00 93.19 83 SER A CA 1
ATOM 661 C C . SER A 1 83 ? -11.810 10.087 2.410 1.00 93.19 83 SER A C 1
ATOM 663 O O . SER A 1 83 ? -12.045 10.265 3.601 1.00 93.19 83 SER A O 1
ATOM 665 N N . ILE A 1 84 ? -12.269 10.916 1.466 1.00 93.94 84 ILE A N 1
ATOM 666 C CA . ILE A 1 84 ? -13.084 12.102 1.773 1.00 93.94 84 ILE A CA 1
ATOM 667 C C . ILE A 1 84 ? -14.429 11.693 2.375 1.00 93.94 84 ILE A C 1
ATOM 669 O O . ILE A 1 84 ? -14.878 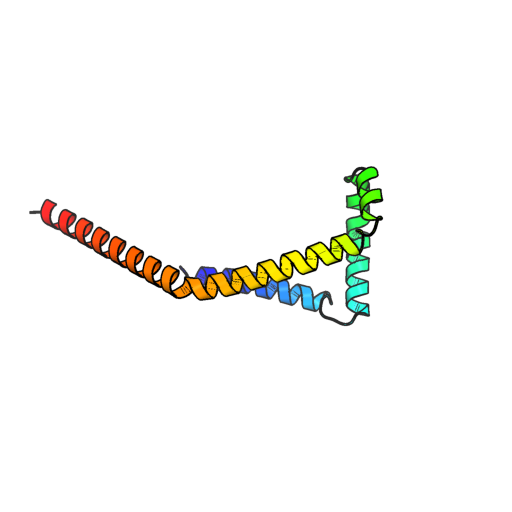12.305 3.340 1.00 93.94 84 ILE A O 1
ATOM 673 N N . LYS A 1 85 ? -15.052 10.633 1.851 1.00 92.38 85 LYS A N 1
ATOM 674 C CA . LYS A 1 85 ? -16.300 10.092 2.391 1.00 92.38 85 LYS A CA 1
ATOM 675 C C . LYS A 1 85 ? -16.124 9.626 3.835 1.00 92.38 85 LYS A C 1
ATOM 677 O O . LYS A 1 85 ? -16.895 10.037 4.690 1.00 92.38 85 LYS A O 1
ATOM 682 N N . PHE A 1 86 ? -15.065 8.873 4.123 1.00 92.81 86 PHE A N 1
ATOM 683 C CA . PHE A 1 86 ? -14.738 8.463 5.486 1.00 92.81 86 PHE A CA 1
ATOM 684 C C . PHE A 1 86 ? -14.530 9.668 6.411 1.00 92.81 86 PHE A C 1
ATOM 686 O O . PHE A 1 86 ? -15.060 9.686 7.516 1.00 92.81 86 PHE A O 1
ATOM 693 N N . LEU A 1 87 ? -13.810 10.702 5.956 1.00 90.81 87 LEU A N 1
ATOM 694 C CA . LEU A 1 87 ? -13.638 11.936 6.728 1.00 90.81 87 LEU A CA 1
ATOM 695 C C . LEU A 1 87 ? -14.967 12.664 6.976 1.00 90.81 87 LEU A C 1
ATOM 697 O O . LEU A 1 87 ? -15.158 13.226 8.050 1.00 90.81 87 LEU A O 1
ATOM 701 N N . SER A 1 88 ? -15.887 12.638 6.013 1.00 91.00 88 SER A N 1
ATOM 702 C CA . SER A 1 88 ? -17.230 13.206 6.162 1.00 91.00 88 SER A CA 1
ATOM 703 C C . SER A 1 88 ? -18.102 12.402 7.130 1.00 91.00 88 SER A C 1
ATOM 705 O O . SER A 1 88 ? -18.921 12.983 7.835 1.00 91.00 88 SER A O 1
ATOM 707 N N . GLU A 1 89 ? -17.932 11.081 7.170 1.00 92.25 89 GLU A N 1
ATOM 708 C CA . GLU A 1 89 ? -18.687 10.149 8.021 1.00 92.25 89 GLU A CA 1
ATOM 709 C C . GLU A 1 89 ? -18.036 9.952 9.406 1.00 92.25 89 GLU A C 1
ATOM 711 O O . GLU A 1 89 ? -18.613 9.310 10.284 1.00 92.25 89 GLU A O 1
ATOM 716 N N . LEU A 1 90 ? -16.859 10.543 9.653 1.00 89.50 90 LEU A N 1
ATOM 717 C CA . LEU A 1 90 ? -16.156 10.473 10.940 1.00 89.50 90 LEU A CA 1
ATOM 718 C C . LEU A 1 90 ? -17.033 10.870 12.138 1.00 89.50 90 LEU A C 1
ATOM 720 O O . LEU A 1 90 ? -17.034 10.117 13.114 1.00 89.50 90 LEU A O 1
ATOM 724 N N . PRO A 1 91 ? -17.780 11.995 12.120 1.00 82.62 91 PRO A N 1
ATOM 725 C CA . PRO A 1 91 ? -18.612 12.381 13.258 1.00 82.62 91 PRO A CA 1
ATOM 726 C C . PRO A 1 91 ? -19.684 11.333 13.574 1.00 82.62 91 PRO A C 1
ATOM 728 O O . PRO A 1 91 ? -19.940 11.037 14.739 1.00 82.62 91 PRO A O 1
ATOM 731 N N . GLU A 1 92 ? -20.258 10.715 12.542 1.00 84.50 92 GLU A N 1
ATOM 732 C CA . GLU A 1 92 ? -21.271 9.671 12.677 1.00 84.50 92 GLU A CA 1
ATOM 733 C C . GLU A 1 92 ? -20.663 8.365 13.208 1.00 84.50 92 GLU A C 1
ATOM 735 O O . GLU A 1 92 ? -21.221 7.730 14.103 1.00 84.50 92 GLU A O 1
ATOM 740 N N . HIS A 1 93 ? -19.479 7.974 12.733 1.00 86.88 93 HIS A N 1
ATOM 741 C CA . HIS A 1 93 ? -18.742 6.830 13.275 1.00 86.88 93 HIS A CA 1
ATOM 742 C C . HIS A 1 93 ? -18.328 7.029 14.738 1.00 86.88 93 HIS A C 1
ATOM 744 O O . HIS A 1 93 ? -18.393 6.079 15.522 1.00 86.88 93 HIS A O 1
ATOM 750 N N . VAL A 1 94 ? -17.939 8.248 15.119 1.00 85.75 94 VAL A N 1
ATOM 751 C CA . VAL A 1 94 ? -17.602 8.599 16.504 1.00 85.75 94 VAL A CA 1
ATOM 752 C C . VAL A 1 94 ? -18.850 8.578 17.386 1.00 85.75 94 VAL A C 1
ATOM 754 O O . VAL A 1 94 ? -18.811 7.940 18.436 1.00 85.75 94 VAL A O 1
ATOM 757 N N . SER A 1 95 ? -19.963 9.176 16.948 1.00 83.69 95 SER A N 1
ATOM 758 C CA . SER A 1 95 ? -21.238 9.146 17.685 1.00 83.69 95 SER A CA 1
ATOM 759 C C . SER A 1 95 ? -21.715 7.712 17.904 1.00 83.69 95 SER A C 1
ATOM 761 O O . SER A 1 95 ? -21.921 7.292 19.037 1.00 83.69 95 SER A O 1
ATOM 763 N N . ASN A 1 96 ? -21.754 6.907 16.839 1.00 86.62 96 ASN A N 1
ATOM 764 C CA . ASN A 1 96 ? -22.126 5.495 16.918 1.00 86.62 96 ASN A CA 1
ATOM 765 C C . ASN A 1 96 ? -21.186 4.680 17.822 1.00 86.62 96 ASN A C 1
ATOM 767 O O . ASN A 1 96 ? -21.603 3.702 18.444 1.00 86.62 96 ASN A O 1
ATOM 771 N N . GLY A 1 97 ? -19.902 5.043 17.875 1.00 83.69 97 GLY A N 1
ATOM 772 C CA . GLY A 1 97 ? -18.928 4.444 18.782 1.00 83.69 97 GLY A CA 1
ATOM 773 C C . GLY A 1 97 ? -19.219 4.778 20.245 1.00 83.69 97 GLY A C 1
ATOM 774 O O . GLY A 1 97 ? -19.227 3.875 21.081 1.00 83.69 97 GLY A O 1
ATOM 775 N N . ILE A 1 98 ? -19.507 6.047 20.540 1.00 86.88 98 ILE A N 1
ATOM 776 C CA . ILE A 1 98 ? -19.872 6.524 21.881 1.00 86.88 98 ILE A CA 1
ATOM 777 C C . ILE A 1 98 ? -21.180 5.873 22.344 1.00 86.88 98 ILE A C 1
ATOM 779 O O . ILE A 1 98 ? -21.219 5.323 23.443 1.00 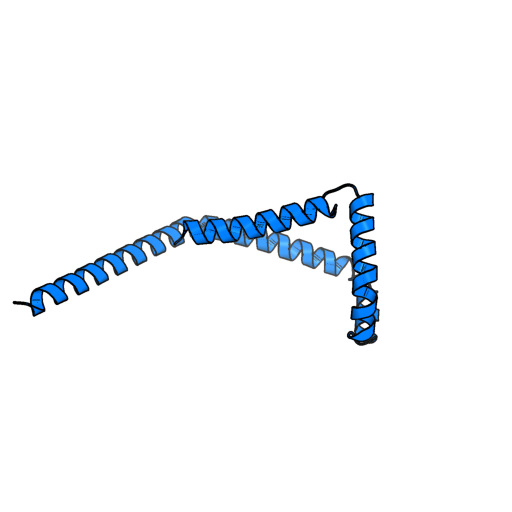86.88 98 ILE A O 1
ATOM 783 N N . ASP A 1 99 ? -22.198 5.815 21.485 1.00 88.44 99 ASP A N 1
ATOM 784 C CA . ASP A 1 99 ? -23.488 5.192 21.800 1.00 88.44 99 ASP A CA 1
ATOM 785 C C . ASP A 1 99 ? -23.346 3.697 22.117 1.00 88.44 99 ASP A C 1
ATOM 787 O O . ASP A 1 99 ? -23.999 3.171 23.020 1.00 88.44 99 ASP A O 1
ATOM 791 N N . LYS A 1 100 ? -22.465 2.986 21.400 1.00 89.12 100 LYS A N 1
ATOM 792 C CA . LYS A 1 100 ? -22.153 1.578 21.693 1.00 89.12 100 LYS A CA 1
ATOM 793 C C . LYS A 1 100 ? -21.445 1.419 23.032 1.00 89.12 100 LYS A C 1
ATOM 795 O O . LYS A 1 100 ? -21.779 0.505 23.779 1.00 89.12 100 LYS A O 1
ATOM 800 N N . ILE A 1 101 ? -20.488 2.293 23.341 1.00 86.69 101 ILE A N 1
ATOM 801 C CA . ILE A 1 101 ? -19.783 2.274 24.627 1.00 86.69 101 ILE A CA 1
ATOM 802 C C . ILE A 1 101 ? -20.771 2.524 25.767 1.00 86.69 101 ILE A C 1
ATOM 804 O O . ILE A 1 101 ? -20.764 1.781 26.744 1.00 86.69 101 ILE A O 1
ATOM 808 N N . GLN A 1 102 ? -21.656 3.512 25.627 1.00 85.56 102 GLN A N 1
ATOM 809 C CA . GLN A 1 102 ? -22.653 3.825 26.643 1.00 85.56 102 GLN A CA 1
ATOM 810 C C . GLN A 1 102 ? -23.623 2.658 26.863 1.00 85.56 102 GLN A C 1
ATOM 812 O O . GLN A 1 102 ? -23.835 2.257 28.006 1.00 85.56 102 GLN A O 1
ATOM 817 N N . LYS A 1 103 ? -24.128 2.044 25.785 1.00 88.69 103 LYS A N 1
ATOM 818 C CA . LYS A 1 103 ? -24.987 0.852 25.876 1.00 88.69 103 LYS A CA 1
ATOM 819 C C . LYS A 1 103 ? -24.310 -0.307 26.603 1.00 88.69 103 LYS A C 1
ATOM 821 O O . LYS A 1 103 ? -24.958 -0.969 27.410 1.00 88.69 103 LYS A O 1
ATOM 826 N N . GLU A 1 104 ? -23.023 -0.551 26.361 1.00 86.88 104 GLU A N 1
ATOM 827 C CA . GLU A 1 104 ? -22.321 -1.631 27.064 1.00 86.88 104 GLU A CA 1
ATOM 828 C C . GLU A 1 104 ? -21.974 -1.293 28.514 1.00 86.88 104 GLU A C 1
ATOM 830 O O . GLU A 1 104 ? -21.998 -2.182 29.368 1.00 86.88 104 GLU A O 1
ATOM 835 N N . ILE A 1 105 ? -21.741 -0.018 28.835 1.00 85.88 105 ILE A N 1
ATOM 836 C CA . ILE A 1 105 ? -21.619 0.437 30.224 1.00 85.88 105 ILE A CA 1
ATOM 837 C C . ILE A 1 105 ? -22.949 0.228 30.961 1.00 85.88 105 ILE A C 1
ATOM 839 O O . ILE A 1 105 ? -22.961 -0.391 32.024 1.00 85.88 105 ILE A O 1
ATOM 843 N N . GLU A 1 106 ? -24.075 0.658 30.394 1.00 85.31 106 GLU A N 1
ATOM 844 C CA . GLU A 1 106 ? -25.412 0.459 30.973 1.00 85.31 106 GLU A CA 1
ATOM 845 C C . GLU A 1 106 ? -25.731 -1.028 31.178 1.00 85.31 106 GLU A C 1
ATOM 847 O O . GLU A 1 106 ? -26.159 -1.428 32.262 1.00 85.31 106 GLU A O 1
ATOM 852 N N . LYS A 1 107 ? -25.428 -1.873 30.188 1.00 86.00 107 LYS A N 1
ATOM 853 C CA . LYS A 1 107 ? -25.604 -3.327 30.279 1.00 86.00 107 LYS A CA 1
ATOM 854 C C . LYS A 1 107 ? -24.733 -3.962 31.369 1.00 86.00 107 LYS A C 1
ATOM 856 O O . LYS A 1 107 ? -25.207 -4.831 32.099 1.00 86.00 107 LYS A O 1
ATOM 861 N N . SER A 1 108 ? -23.480 -3.525 31.515 1.00 77.75 108 SER A N 1
ATOM 862 C CA . SER A 1 108 ? -22.581 -4.006 32.577 1.00 77.75 108 SER A CA 1
ATOM 863 C C . SER A 1 108 ? -23.033 -3.584 33.982 1.00 77.75 108 SER A C 1
ATOM 865 O O . SER A 1 108 ? -22.916 -4.364 34.931 1.00 77.75 108 SER A O 1
ATOM 867 N N . ASN A 1 109 ? -23.612 -2.387 34.112 1.00 74.75 109 ASN A N 1
ATOM 868 C CA . ASN A 1 109 ? -24.157 -1.875 35.368 1.00 74.75 109 ASN A CA 1
ATOM 869 C C . ASN A 1 109 ? -25.464 -2.582 35.756 1.00 74.75 109 ASN A C 1
ATOM 871 O O . ASN A 1 109 ? -25.638 -2.915 36.926 1.00 74.75 109 ASN A O 1
ATOM 875 N N . LEU A 1 110 ? -26.342 -2.892 34.792 1.00 64.62 110 LEU A N 1
ATOM 876 C CA . LEU A 1 110 ? -27.523 -3.732 35.030 1.00 64.62 110 LEU A CA 1
ATOM 877 C C . LEU A 1 110 ? -27.136 -5.153 35.464 1.00 64.62 110 LEU A C 1
ATOM 879 O O . LEU A 1 110 ? -27.654 -5.645 36.462 1.00 64.62 110 LEU A O 1
ATOM 883 N N . SER A 1 111 ? -26.169 -5.777 34.784 1.00 64.06 111 SER A N 1
ATOM 884 C CA . SER A 1 111 ? -25.672 -7.111 35.156 1.00 64.06 111 SER A CA 1
ATOM 885 C C . SER A 1 111 ? -25.022 -7.131 36.548 1.00 64.06 111 SER A C 1
ATOM 887 O O . SER A 1 111 ? -25.157 -8.115 37.276 1.00 64.06 111 SER A O 1
ATOM 889 N N . SER A 1 112 ? -24.353 -6.044 36.944 1.00 58.97 112 SER A N 1
ATOM 890 C CA . SER A 1 112 ? -23.766 -5.902 38.284 1.00 58.97 112 SER A CA 1
ATOM 891 C C . SER A 1 112 ? -24.823 -5.653 39.369 1.00 58.97 112 SER A C 1
ATOM 893 O O . SER A 1 112 ? -24.663 -6.138 40.486 1.00 58.97 112 SER A O 1
ATOM 895 N N . GLY A 1 113 ? -25.912 -4.946 39.046 1.00 57.72 113 GLY A N 1
ATOM 896 C CA . GLY A 1 113 ? -27.050 -4.719 39.945 1.00 57.72 113 GLY A CA 1
ATOM 897 C C . GLY A 1 113 ? -27.932 -5.955 40.168 1.00 57.72 113 GLY A C 1
ATOM 898 O O . GLY A 1 113 ? -28.495 -6.126 41.247 1.00 57.72 113 GLY A O 1
ATOM 899 N N . GLU A 1 114 ? -28.029 -6.855 39.188 1.00 53.78 114 GLU A N 1
ATOM 900 C CA . GLU A 1 114 ? -28.716 -8.146 39.356 1.00 53.78 114 GLU A CA 1
ATOM 901 C C . GLU A 1 114 ? -27.893 -9.133 40.205 1.00 53.78 114 GLU A C 1
ATOM 903 O O . GLU A 1 114 ? -28.451 -9.872 41.018 1.00 53.78 114 GLU A O 1
ATOM 908 N N . ALA A 1 115 ? -26.559 -9.101 40.100 1.00 51.09 115 ALA A N 1
ATOM 909 C CA . ALA A 1 115 ? -25.667 -9.952 40.892 1.00 51.09 115 ALA A CA 1
ATOM 910 C C . ALA A 1 115 ? -25.627 -9.587 42.390 1.00 51.09 115 ALA A C 1
ATOM 912 O O . ALA A 1 115 ? -25.357 -10.455 43.224 1.00 51.09 115 ALA A O 1
ATOM 913 N N . THR A 1 116 ? -25.894 -8.329 42.750 1.00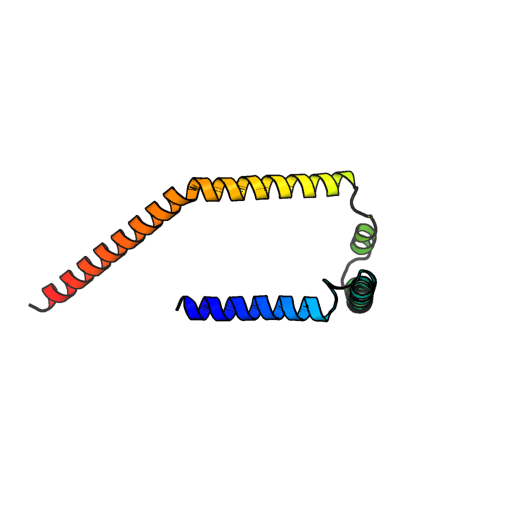 48.75 116 THR A N 1
ATOM 914 C CA . THR A 1 116 ? -26.006 -7.893 44.152 1.00 48.75 116 THR A CA 1
ATOM 915 C C . THR A 1 116 ? -27.380 -8.192 44.747 1.00 48.75 116 THR A C 1
ATOM 917 O O . THR A 1 116 ? -27.448 -8.562 45.913 1.00 48.75 116 THR A O 1
ATOM 920 N N . LYS A 1 117 ? -28.457 -8.141 43.952 1.00 49.34 117 LYS A N 1
ATOM 921 C CA . LYS A 1 117 ? -29.825 -8.432 44.420 1.00 49.34 117 LYS A CA 1
ATOM 922 C C . LYS A 1 117 ? -30.118 -9.922 44.637 1.00 49.34 117 LYS A C 1
ATOM 924 O O . LYS A 1 117 ? -31.042 -10.253 45.362 1.00 49.34 117 LYS A O 1
ATOM 929 N N . SER A 1 118 ? -29.347 -10.823 44.022 1.00 42.56 118 SER A N 1
ATOM 930 C CA . SER A 1 118 ? -29.488 -12.280 44.206 1.00 42.56 118 SER A CA 1
ATOM 931 C C . SER A 1 118 ? -28.717 -12.834 45.420 1.00 42.56 118 SER A C 1
ATOM 933 O O . SER A 1 118 ? -28.679 -14.051 45.608 1.00 42.56 118 SER A O 1
ATOM 935 N N . LYS A 1 119 ? -28.059 -11.971 46.207 1.00 43.59 119 LYS A N 1
ATOM 936 C CA . LYS A 1 119 ? -27.311 -12.334 47.425 1.00 43.59 119 LYS A CA 1
ATOM 937 C C . LYS A 1 119 ? -27.947 -11.809 48.721 1.00 43.59 119 LYS A C 1
ATOM 939 O O . LYS A 1 119 ? -27.341 -11.992 49.775 1.00 43.59 119 LYS A O 1
ATOM 944 N N . GLU A 1 120 ? -29.122 -11.188 48.637 1.00 37.59 120 GLU A N 1
ATOM 945 C CA . GLU A 1 120 ? -29.960 -10.801 49.784 1.00 37.59 120 GLU A CA 1
ATOM 946 C C . GLU A 1 120 ? -31.161 -11.738 49.927 1.00 37.59 120 GLU A C 1
ATOM 948 O O . GLU A 1 120 ? -31.770 -12.078 48.885 1.00 37.59 120 GLU A O 1
#

Foldseek 3Di:
DVVVVVVVVVVVVVVVVVVCVVCQCVHDPVSVVVSVVVVCVVCVVVCVVPPPPVVVVVVVPDPDVVVVVVVVVVVVVVVVVVVVVCVVCVVVVVVVVVVVVVVVVVVVVVVVVVVVVVVD

pLDDT: mean 79.34, std 13.61, range [37.59, 95.31]